Protein AF-I3T0J9-F1 (afdb_monomer_lite)

Organism: Lotus japonicus (NCBI:txid34305)

pLDDT: mean 70.4, std 13.48, range [43.72, 92.31]

Foldseek 3Di:
DDWDWDAPDPPDPVRIDTQADDPQDPPPPFGWDFDDADPVRWTWTDRFAQKIFTAHRVRHTDDMDGDDDPDDTPVPPDDDDDDPDDDDPPDPCQDPVSVVVVVVVVVVVVVVD

Secondary structure (DSSP, 8-state):
-EEEEEESSTT-GGGEEEEEEE-----TT---EEEEE-TTS-EEEE-SSSEEEEE-TTS-EEEEEE---SS--GGG-------SSPPP---S---HHHHHHHHHHHHHHHTT-

Structure (mmCIF, N/CA/C/O backbone):
data_AF-I3T0J9-F1
#
_entry.id   AF-I3T0J9-F1
#
loop_
_atom_site.group_PDB
_atom_site.id
_atom_site.type_symbol
_atom_site.label_atom_id
_atom_site.label_alt_id
_atom_site.label_comp_id
_atom_site.label_asym_id
_atom_site.label_entity_id
_atom_site.label_seq_id
_atom_site.pdbx_PDB_ins_code
_atom_site.Cartn_x
_atom_site.Cartn_y
_atom_site.Cartn_z
_atom_site.occupancy
_atom_site.B_iso_or_equiv
_atom_site.auth_seq_id
_atom_site.auth_comp_id
_atom_site.auth_asym_id
_atom_site.auth_atom_id
_atom_site.pdbx_PDB_model_num
ATOM 1 N N . MET A 1 1 ? 6.920 -11.587 2.078 1.00 63.06 1 MET A N 1
ATOM 2 C CA . MET A 1 1 ? 5.512 -11.377 1.682 1.00 63.06 1 MET A CA 1
ATOM 3 C C . MET A 1 1 ? 5.011 -10.194 2.481 1.00 63.06 1 MET A C 1
ATOM 5 O O . MET A 1 1 ? 5.309 -10.149 3.668 1.00 63.06 1 MET A O 1
ATOM 9 N N . ALA A 1 2 ? 4.348 -9.232 1.848 1.00 66.50 2 ALA A N 1
ATOM 10 C CA . ALA A 1 2 ? 3.726 -8.111 2.551 1.00 66.50 2 ALA A CA 1
ATOM 11 C C . ALA A 1 2 ? 2.212 -8.327 2.553 1.00 66.50 2 ALA A C 1
ATOM 13 O O . ALA A 1 2 ? 1.640 -8.652 1.512 1.00 66.50 2 ALA A O 1
ATOM 14 N N . GLU A 1 3 ? 1.574 -8.180 3.711 1.00 75.81 3 GLU A N 1
ATOM 15 C CA . GLU A 1 3 ? 0.125 -8.324 3.844 1.00 75.81 3 GLU A CA 1
ATOM 16 C C . GLU A 1 3 ? -0.507 -6.963 4.115 1.00 75.81 3 GLU A C 1
ATOM 18 O O . GLU A 1 3 ? -0.085 -6.243 5.020 1.00 75.81 3 GLU A O 1
ATOM 23 N N . ILE A 1 4 ? -1.531 -6.623 3.337 1.00 76.31 4 ILE A N 1
ATOM 24 C CA . ILE A 1 4 ? -2.352 -5.437 3.568 1.00 76.31 4 ILE A CA 1
ATOM 25 C C . ILE A 1 4 ? -3.641 -5.894 4.239 1.00 76.31 4 ILE A C 1
ATOM 27 O O . ILE A 1 4 ? -4.359 -6.752 3.718 1.00 76.31 4 ILE A O 1
ATOM 31 N N . TRP A 1 5 ? -3.935 -5.296 5.388 1.00 84.25 5 TRP A N 1
ATOM 32 C CA . TRP A 1 5 ? -5.118 -5.579 6.189 1.00 84.25 5 TRP A CA 1
ATOM 33 C C . TRP A 1 5 ? -6.013 -4.347 6.247 1.00 84.25 5 TRP A C 1
ATOM 35 O O . TRP A 1 5 ? -5.531 -3.227 6.412 1.00 84.25 5 TRP A O 1
ATOM 45 N N . MET A 1 6 ? -7.321 -4.559 6.123 1.00 83.19 6 MET A N 1
ATOM 46 C CA . MET A 1 6 ? -8.328 -3.508 6.212 1.00 83.19 6 MET A CA 1
ATOM 47 C C . MET A 1 6 ? -9.276 -3.805 7.368 1.00 83.19 6 MET A C 1
ATOM 49 O O . MET A 1 6 ? -9.817 -4.903 7.471 1.00 83.19 6 MET A O 1
ATOM 53 N N . MET A 1 7 ? -9.486 -2.820 8.235 1.00 89.44 7 MET A N 1
ATOM 54 C CA . MET A 1 7 ? -10.481 -2.899 9.299 1.00 89.44 7 MET A CA 1
ATOM 55 C C . MET A 1 7 ? -11.836 -2.454 8.751 1.00 89.44 7 MET A C 1
ATOM 57 O O . MET A 1 7 ? -11.942 -1.354 8.208 1.00 89.44 7 MET A O 1
ATOM 61 N N . LYS A 1 8 ? -12.863 -3.295 8.903 1.00 86.69 8 LYS A N 1
ATOM 62 C CA . LYS A 1 8 ? -14.237 -2.931 8.536 1.00 86.69 8 LYS A CA 1
ATOM 63 C C . LYS A 1 8 ? -14.909 -2.086 9.621 1.00 86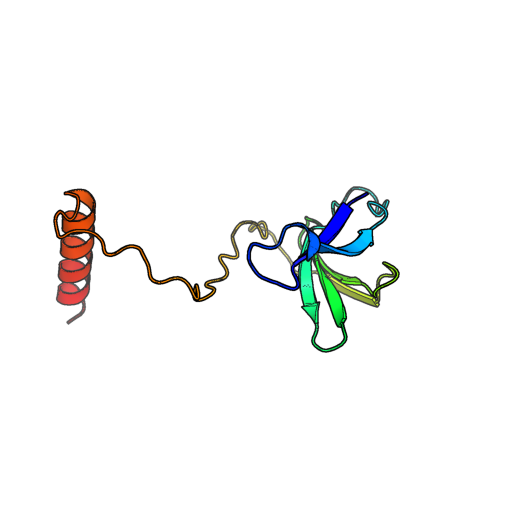.69 8 LYS A C 1
ATOM 65 O O . LYS A 1 8 ? -15.509 -1.065 9.308 1.00 86.69 8 LYS A O 1
ATOM 70 N N . ASP A 1 9 ? -14.744 -2.487 10.882 1.00 90.31 9 ASP A N 1
ATOM 71 C CA . ASP A 1 9 ? -15.378 -1.853 12.040 1.00 90.31 9 ASP A CA 1
ATOM 72 C C . ASP A 1 9 ? -14.330 -1.420 13.065 1.00 90.31 9 ASP A C 1
ATOM 74 O O . ASP A 1 9 ? -13.517 -2.231 13.525 1.00 90.31 9 ASP A O 1
ATOM 78 N N . TYR A 1 10 ? -14.368 -0.141 13.444 1.00 85.00 10 TYR A N 1
ATOM 79 C CA . TYR A 1 10 ? -13.398 0.452 14.361 1.00 85.00 10 TYR A CA 1
ATOM 80 C C . TYR A 1 10 ? -13.363 -0.275 15.714 1.00 85.00 10 TYR A C 1
ATOM 82 O O . TYR A 1 10 ? -14.402 -0.501 16.327 1.00 85.00 10 TYR A O 1
ATOM 90 N N . LYS A 1 11 ? -12.156 -0.610 16.198 1.00 87.19 11 LYS A N 1
ATOM 91 C CA . LYS A 1 11 ? -11.886 -1.305 17.480 1.00 87.19 11 LYS A CA 1
ATOM 92 C C . LYS A 1 11 ? -12.407 -2.744 17.599 1.00 87.19 11 LYS A C 1
ATOM 94 O O . LYS A 1 11 ? -12.273 -3.342 18.664 1.00 87.19 11 LYS A O 1
ATOM 99 N N . VAL A 1 12 ? -12.932 -3.336 16.531 1.00 92.31 12 VAL A N 1
ATOM 100 C CA . VAL A 1 12 ? -13.361 -4.740 16.536 1.00 92.31 12 VAL A CA 1
ATOM 101 C C . VAL A 1 12 ? -12.240 -5.603 15.957 1.00 92.31 12 VAL A C 1
ATOM 103 O O . VAL A 1 12 ? -11.974 -5.566 14.762 1.00 92.31 12 VAL A O 1
ATOM 106 N N . SER A 1 13 ? -11.558 -6.393 16.791 1.00 88.56 13 SER A N 1
ATOM 107 C CA . SER A 1 13 ? -10.420 -7.221 16.349 1.00 88.56 13 SER A CA 1
ATOM 108 C C . SER A 1 13 ? -10.804 -8.298 15.327 1.00 88.56 13 SER A C 1
ATOM 110 O O . SER A 1 13 ? -9.990 -8.675 14.491 1.00 88.56 13 SER A O 1
ATOM 112 N N . SER A 1 14 ? -12.047 -8.770 15.343 1.00 90.44 14 SER A N 1
ATOM 113 C CA . SER A 1 14 ? -12.563 -9.722 14.356 1.00 90.44 14 SER A CA 1
ATOM 114 C C . SER A 1 14 ? -12.963 -9.077 13.023 1.00 90.44 14 SER A C 1
ATOM 116 O O . SER A 1 14 ? -13.255 -9.803 12.077 1.00 90.44 14 SER A O 1
ATOM 118 N N . SER A 1 15 ? -12.977 -7.740 12.916 1.00 91.50 15 SER A N 1
ATOM 119 C CA . SER A 1 15 ? -13.376 -7.028 11.690 1.00 91.50 15 SER A CA 1
ATOM 120 C C . SER A 1 15 ? -12.222 -6.817 10.702 1.00 91.50 15 SER A C 1
ATOM 122 O O . SER A 1 15 ? -12.434 -6.337 9.583 1.00 91.50 15 SER A O 1
ATOM 124 N N . TRP A 1 16 ? -10.994 -7.162 11.100 1.00 89.69 16 TRP A N 1
ATOM 125 C CA . TRP A 1 16 ? -9.827 -7.107 10.231 1.00 89.69 16 TRP A CA 1
ATOM 126 C C . TRP A 1 16 ? -9.946 -8.147 9.123 1.00 89.69 16 TRP A C 1
ATOM 128 O O . TRP A 1 16 ? -9.925 -9.353 9.356 1.00 89.69 16 TRP A O 1
ATOM 138 N N . THR A 1 17 ? -10.033 -7.664 7.892 1.00 88.75 17 THR A N 1
ATOM 139 C CA . THR A 1 17 ? -10.071 -8.489 6.691 1.00 88.75 17 THR A CA 1
ATOM 140 C C . THR A 1 17 ? -8.731 -8.371 5.979 1.00 88.75 17 THR A C 1
ATOM 142 O O . THR A 1 17 ? -8.256 -7.266 5.699 1.00 88.75 17 THR A O 1
ATOM 145 N N . LYS A 1 18 ? -8.104 -9.513 5.686 1.00 85.00 18 LYS A N 1
ATOM 146 C CA . LYS A 1 18 ? -6.903 -9.557 4.850 1.00 85.00 18 LYS A CA 1
ATOM 147 C C . LYS A 1 18 ? -7.305 -9.191 3.426 1.00 85.00 18 LYS A C 1
ATOM 149 O O . LYS A 1 18 ? -8.112 -9.890 2.821 1.00 85.00 18 LYS A O 1
ATOM 154 N N . LEU A 1 19 ? -6.768 -8.088 2.924 1.00 77.69 19 LEU A N 1
ATOM 155 C CA . LEU A 1 19 ? -7.166 -7.533 1.639 1.00 77.69 19 LEU A CA 1
ATOM 156 C C . LEU A 1 19 ? -6.262 -8.059 0.522 1.00 77.69 19 LEU A C 1
ATOM 158 O O . LEU A 1 19 ? -6.755 -8.551 -0.485 1.00 77.69 19 LEU A O 1
ATOM 162 N N . PHE A 1 20 ? -4.943 -8.019 0.736 1.00 71.88 20 PHE A N 1
ATOM 163 C CA . PHE A 1 20 ? -3.966 -8.466 -0.254 1.00 71.88 20 PHE A CA 1
ATOM 164 C C . PHE A 1 20 ? -2.766 -9.143 0.390 1.00 71.88 20 PHE A C 1
ATOM 166 O O . PHE A 1 20 ? -2.236 -8.678 1.400 1.00 71.88 20 PHE A O 1
ATOM 173 N N . VAL A 1 21 ? -2.307 -10.219 -0.247 1.00 66.88 21 VAL A N 1
ATOM 174 C CA . VAL A 1 21 ? -1.005 -10.828 0.018 1.00 66.88 21 VAL A CA 1
ATOM 175 C C . VAL A 1 21 ? -0.132 -10.527 -1.183 1.00 66.88 21 VAL A C 1
ATOM 177 O O . VAL A 1 21 ? -0.278 -11.143 -2.236 1.00 66.88 21 VAL A O 1
ATOM 180 N N . PHE A 1 22 ? 0.778 -9.573 -1.031 1.00 65.12 22 PHE A N 1
ATOM 181 C CA . PHE A 1 22 ? 1.793 -9.348 -2.041 1.00 65.12 22 PHE A CA 1
ATOM 182 C C . PHE A 1 22 ? 2.896 -10.388 -1.865 1.00 65.12 22 PHE A C 1
ATOM 184 O O . PHE A 1 22 ? 3.545 -10.414 -0.802 1.00 65.12 22 PHE A O 1
ATOM 191 N N . PRO A 1 23 ? 3.216 -11.186 -2.904 1.00 56.69 23 PRO A N 1
ATOM 192 C CA . PRO A 1 23 ? 4.562 -11.713 -2.984 1.00 56.69 23 PRO A CA 1
ATOM 193 C C . PRO A 1 23 ? 5.453 -10.480 -2.907 1.00 56.69 23 PRO A C 1
ATOM 195 O O . PRO A 1 23 ? 5.223 -9.530 -3.650 1.00 56.69 23 PRO A O 1
ATOM 198 N N . THR A 1 24 ? 6.385 -10.435 -1.950 1.00 55.91 24 THR A N 1
ATOM 199 C CA . THR A 1 24 ? 7.427 -9.401 -1.918 1.00 55.91 24 THR A CA 1
ATOM 200 C C . THR A 1 24 ? 8.094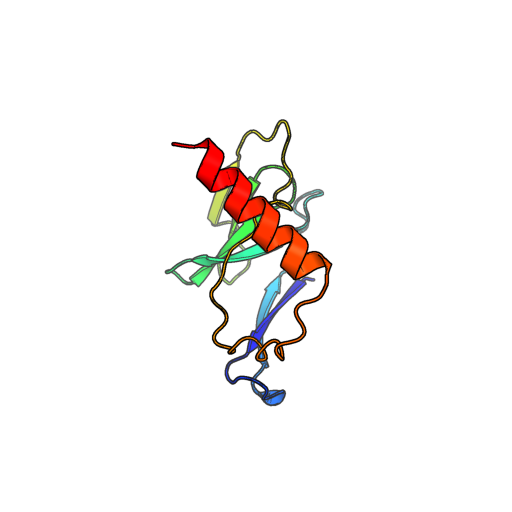 -9.500 -3.271 1.00 55.91 24 THR A C 1
ATOM 202 O O . THR A 1 24 ? 8.842 -10.442 -3.527 1.00 55.91 24 THR A O 1
ATOM 205 N N . CYS A 1 25 ? 7.636 -8.656 -4.186 1.00 48.56 25 CYS A N 1
ATOM 206 C CA . CYS A 1 25 ? 7.825 -8.870 -5.593 1.00 48.56 25 CYS A CA 1
ATOM 207 C C . CYS A 1 25 ? 9.321 -8.754 -5.795 1.00 48.56 25 CYS A C 1
ATOM 209 O O . CYS A 1 25 ? 9.938 -7.775 -5.376 1.00 48.56 25 CYS A O 1
ATOM 211 N N . ASN A 1 26 ? 9.905 -9.796 -6.379 1.00 48.34 26 ASN A N 1
ATOM 212 C CA . ASN A 1 26 ? 11.319 -9.882 -6.705 1.00 48.34 26 ASN A CA 1
ATOM 213 C C . ASN A 1 26 ? 11.626 -8.937 -7.886 1.00 48.34 26 ASN A C 1
ATOM 215 O O . ASN A 1 26 ? 12.245 -9.309 -8.880 1.00 48.34 26 ASN A O 1
ATOM 219 N N . ILE A 1 27 ? 11.121 -7.701 -7.816 1.00 53.34 27 ILE A N 1
ATOM 220 C CA . ILE A 1 27 ? 11.488 -6.592 -8.676 1.00 53.34 27 ILE A CA 1
ATOM 221 C C . ILE A 1 27 ? 12.861 -6.196 -8.170 1.00 53.34 27 ILE A C 1
ATOM 223 O O . ILE A 1 27 ? 12.966 -5.349 -7.290 1.00 53.34 27 ILE A O 1
ATOM 227 N N . ARG A 1 28 ? 13.878 -6.929 -8.644 1.00 51.22 28 ARG A N 1
ATOM 228 C CA . ARG A 1 28 ? 15.316 -6.657 -8.517 1.00 51.22 28 ARG A CA 1
ATOM 229 C C . ARG A 1 28 ? 15.593 -5.395 -7.689 1.00 51.22 28 ARG A C 1
ATOM 231 O O . ARG A 1 28 ? 15.653 -4.303 -8.244 1.00 51.22 28 ARG A O 1
ATOM 238 N N . HIS A 1 29 ? 15.736 -5.591 -6.377 1.00 50.31 29 HIS A N 1
ATOM 239 C CA . HIS A 1 29 ? 16.205 -4.609 -5.389 1.00 50.31 29 HIS A CA 1
ATOM 240 C C . HIS A 1 29 ? 15.232 -3.543 -4.856 1.00 50.31 29 HIS A C 1
ATOM 242 O O . HIS A 1 29 ? 15.650 -2.755 -4.010 1.00 50.31 29 HIS A O 1
ATOM 248 N N . ASN A 1 30 ? 13.947 -3.543 -5.221 1.00 61.84 30 ASN A N 1
ATOM 249 C CA . ASN A 1 30 ? 13.048 -2.453 -4.831 1.00 61.84 30 ASN A CA 1
ATOM 250 C C . ASN A 1 30 ? 11.870 -2.936 -3.971 1.00 61.84 30 ASN A C 1
ATOM 252 O O . ASN A 1 30 ? 10.940 -3.579 -4.458 1.00 61.84 30 ASN A O 1
ATOM 256 N N . VAL A 1 31 ? 11.909 -2.601 -2.676 1.00 70.25 31 VAL A N 1
ATOM 257 C CA . VAL A 1 31 ? 10.800 -2.820 -1.735 1.00 70.25 31 VAL A CA 1
ATOM 258 C C . VAL A 1 31 ? 9.596 -1.999 -2.197 1.00 70.25 31 VAL A C 1
ATOM 260 O O . VAL A 1 31 ? 9.717 -0.797 -2.428 1.00 70.25 31 VAL A O 1
ATOM 263 N N . PHE A 1 32 ? 8.444 -2.653 -2.352 1.00 75.62 32 PHE A N 1
ATOM 264 C CA . PHE A 1 32 ? 7.188 -1.979 -2.663 1.00 75.62 32 PHE A CA 1
ATOM 265 C C . PHE A 1 32 ? 6.524 -1.464 -1.383 1.00 75.62 32 PH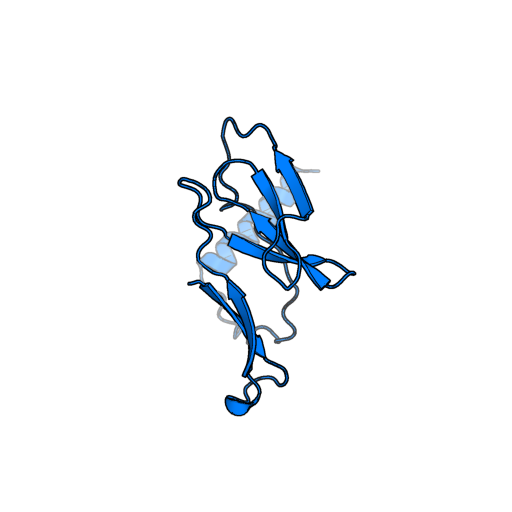E A C 1
ATOM 267 O O . PHE A 1 32 ? 6.290 -2.227 -0.445 1.00 75.62 32 PHE A O 1
ATOM 274 N N . PHE A 1 33 ? 6.190 -0.178 -1.378 1.00 77.19 33 PHE A N 1
ATOM 275 C CA . PHE A 1 33 ? 5.486 0.516 -0.312 1.00 77.19 33 PHE A CA 1
ATOM 276 C C . PHE A 1 33 ? 4.099 0.923 -0.827 1.00 77.19 33 PHE A C 1
ATOM 278 O O . PHE A 1 33 ? 4.007 1.875 -1.613 1.00 77.19 33 PHE A O 1
ATOM 285 N N . PRO A 1 34 ? 3.023 0.209 -0.447 1.00 78.62 34 PRO A N 1
ATOM 286 C CA . PRO A 1 34 ? 1.668 0.605 -0.813 1.00 78.62 34 PRO A CA 1
ATOM 287 C C . PRO A 1 34 ? 1.316 1.950 -0.162 1.00 78.62 34 PRO A C 1
ATOM 289 O O . PRO A 1 34 ? 1.633 2.176 1.005 1.00 78.62 34 PRO A O 1
ATOM 292 N N . ILE A 1 35 ? 0.661 2.834 -0.918 1.00 81.25 35 ILE A N 1
ATOM 293 C CA . ILE A 1 35 ? 0.240 4.168 -0.462 1.00 81.25 35 ILE A CA 1
ATOM 294 C C . ILE A 1 35 ? -1.283 4.213 -0.317 1.00 81.25 35 ILE A C 1
ATOM 296 O O . ILE A 1 35 ? -1.791 4.540 0.754 1.00 81.25 35 ILE A O 1
ATOM 300 N N . CYS A 1 36 ? -2.025 3.885 -1.379 1.00 81.81 36 CYS A N 1
ATOM 301 C CA . CYS A 1 36 ? -3.488 3.926 -1.372 1.00 81.81 36 CYS A CA 1
ATOM 302 C C . CYS A 1 36 ? -4.116 3.064 -2.477 1.00 81.81 36 CYS A C 1
ATOM 304 O O . CYS A 1 36 ? -3.428 2.538 -3.353 1.00 81.81 36 CYS A O 1
ATOM 306 N N . PHE A 1 37 ? -5.445 2.952 -2.430 1.00 85.06 37 PHE A N 1
ATOM 307 C CA . PHE A 1 37 ? -6.242 2.423 -3.531 1.00 85.06 37 PHE A CA 1
ATOM 308 C C . PHE A 1 37 ? -6.651 3.537 -4.490 1.00 85.06 37 PHE A C 1
ATOM 310 O O . PHE A 1 37 ? -7.022 4.632 -4.058 1.00 85.06 37 PHE A O 1
ATOM 317 N N . THR A 1 38 ? -6.632 3.251 -5.788 1.00 86.88 38 THR A N 1
ATOM 318 C CA . THR A 1 38 ? -7.271 4.108 -6.788 1.00 86.88 38 THR A CA 1
ATOM 319 C C . THR A 1 38 ? -8.791 3.953 -6.711 1.00 86.88 38 THR A C 1
ATOM 321 O O . THR A 1 38 ? -9.319 3.002 -6.131 1.00 86.88 38 THR A O 1
ATOM 324 N N . LYS A 1 39 ? -9.526 4.856 -7.371 1.00 87.94 39 LYS A N 1
ATOM 325 C CA . LYS A 1 39 ? -10.990 4.748 -7.504 1.00 87.94 39 LYS A CA 1
ATOM 326 C C . LYS A 1 39 ? -11.461 3.454 -8.189 1.00 87.94 39 LYS A C 1
ATOM 328 O O . LYS A 1 39 ? -12.630 3.111 -8.071 1.00 87.94 39 LYS A O 1
ATOM 333 N N . HIS A 1 40 ? -10.574 2.759 -8.902 1.00 88.12 40 HIS A N 1
ATOM 334 C CA . HIS A 1 40 ? -10.872 1.497 -9.582 1.00 88.12 40 HIS A CA 1
ATOM 335 C C . HIS A 1 40 ? -10.437 0.265 -8.773 1.00 88.12 40 HIS A C 1
ATOM 337 O O . HIS A 1 40 ? -10.555 -0.853 -9.263 1.00 88.12 40 HIS A O 1
ATOM 343 N N . GLY A 1 41 ? -9.938 0.451 -7.545 1.00 84.56 41 GLY A N 1
ATOM 344 C CA . GLY A 1 41 ? -9.473 -0.646 -6.692 1.00 84.56 41 GLY A CA 1
ATOM 345 C C . GLY A 1 41 ? -8.054 -1.129 -7.003 1.00 84.56 41 GLY A C 1
ATOM 346 O O . GLY A 1 41 ? -7.645 -2.174 -6.504 1.00 84.56 41 GLY A O 1
ATOM 347 N N . GLU A 1 42 ? -7.291 -0.382 -7.800 1.00 89.44 42 GLU A N 1
ATOM 348 C CA . GLU A 1 42 ? -5.882 -0.675 -8.065 1.00 89.44 42 GLU A CA 1
ATOM 349 C C . GLU A 1 42 ? -5.021 -0.178 -6.904 1.00 89.44 42 GLU A C 1
ATOM 351 O O . GLU A 1 42 ? -5.413 0.712 -6.149 1.00 89.44 42 GLU A O 1
ATOM 356 N N . ILE A 1 43 ? -3.823 -0.727 -6.770 1.00 85.62 43 ILE A N 1
ATOM 357 C CA . ILE A 1 43 ? -2.920 -0.456 -5.657 1.00 85.62 43 ILE A CA 1
ATOM 358 C C . ILE A 1 43 ? -1.849 0.502 -6.140 1.00 85.62 43 ILE A C 1
ATOM 360 O O . ILE A 1 43 ? -0.947 0.120 -6.886 1.00 85.62 43 ILE A O 1
ATOM 364 N N . PHE A 1 44 ? -1.946 1.748 -5.694 1.00 86.75 44 PHE A N 1
ATOM 365 C CA . PHE A 1 44 ? -0.941 2.765 -5.939 1.00 86.75 44 PHE A CA 1
ATOM 366 C C . PHE A 1 44 ? 0.125 2.706 -4.847 1.00 86.75 44 PHE A C 1
ATOM 368 O O . PHE A 1 44 ? -0.176 2.698 -3.649 1.00 86.75 44 PHE A O 1
ATOM 375 N N . GLY A 1 45 ? 1.390 2.686 -5.248 1.00 83.44 45 GLY A N 1
ATOM 376 C CA . GLY A 1 45 ? 2.492 2.729 -4.302 1.00 83.44 45 GLY A CA 1
ATOM 377 C C . GLY A 1 45 ? 3.816 3.106 -4.942 1.00 83.44 45 GLY A C 1
ATOM 378 O O . GLY A 1 45 ? 3.879 3.551 -6.086 1.00 83.44 45 GLY A O 1
ATOM 379 N N . SER A 1 46 ? 4.888 2.932 -4.181 1.00 80.06 46 SER A N 1
ATOM 380 C CA . SER A 1 46 ? 6.245 3.296 -4.580 1.00 80.06 46 SER A CA 1
ATOM 381 C C . SER A 1 46 ? 7.204 2.127 -4.446 1.00 80.06 46 SER A C 1
ATOM 383 O O . SER A 1 46 ? 6.992 1.247 -3.621 1.00 80.06 46 SER A O 1
ATOM 385 N N . ASN A 1 47 ? 8.282 2.127 -5.228 1.00 74.88 47 ASN A N 1
ATOM 386 C CA . ASN A 1 47 ? 9.335 1.119 -5.131 1.00 74.88 47 ASN A CA 1
ATOM 387 C C . ASN A 1 47 ? 10.667 1.657 -4.552 1.00 74.88 47 ASN A C 1
ATOM 389 O O . ASN A 1 47 ? 11.743 1.153 -4.864 1.00 74.88 47 ASN A O 1
ATOM 393 N N . GLY A 1 48 ? 10.607 2.698 -3.714 1.00 66.44 48 GLY A N 1
ATOM 394 C CA . GLY A 1 48 ? 11.748 3.194 -2.928 1.00 66.44 48 GLY A CA 1
ATOM 395 C C . GLY A 1 48 ? 12.731 4.102 -3.678 1.00 66.44 48 GLY A C 1
ATOM 396 O O . GLY A 1 48 ? 13.441 4.867 -3.033 1.00 66.44 48 GLY A O 1
ATOM 397 N N . PHE A 1 49 ? 12.729 4.100 -5.015 1.00 66.25 49 PHE A N 1
ATOM 398 C CA . PHE A 1 49 ? 13.689 4.861 -5.822 1.00 66.25 49 PHE A CA 1
ATOM 399 C C . PHE A 1 49 ? 12.999 5.622 -6.954 1.00 66.25 49 PHE A C 1
ATOM 401 O O . PHE A 1 49 ? 13.068 5.232 -8.118 1.00 66.25 49 PHE A O 1
ATOM 408 N N . ALA A 1 50 ? 12.351 6.734 -6.602 1.00 69.69 50 ALA A N 1
ATOM 409 C CA . ALA A 1 50 ? 11.893 7.726 -7.581 1.00 69.69 50 ALA A CA 1
ATOM 410 C C . ALA A 1 50 ? 10.782 7.256 -8.531 1.00 69.69 50 ALA A C 1
ATOM 412 O O . ALA A 1 50 ? 10.652 7.733 -9.661 1.00 69.69 50 ALA A O 1
ATOM 413 N N . ARG A 1 51 ? 9.992 6.267 -8.118 1.00 78.38 51 ARG A N 1
ATOM 414 C CA . ARG A 1 51 ? 9.024 5.659 -9.018 1.00 78.38 51 ARG A CA 1
ATOM 415 C C . ARG A 1 51 ? 7.758 5.251 -8.300 1.00 78.38 51 ARG A C 1
ATOM 417 O O . ARG A 1 51 ? 7.787 4.509 -7.317 1.00 78.38 51 ARG A O 1
ATOM 424 N N . PHE A 1 52 ? 6.657 5.711 -8.873 1.00 85.12 52 PHE A N 1
ATOM 425 C CA . PHE A 1 52 ? 5.324 5.253 -8.555 1.00 85.12 52 PHE A CA 1
ATOM 426 C C . PHE A 1 52 ? 4.933 4.108 -9.473 1.00 85.12 52 PHE A C 1
ATOM 428 O O . PHE A 1 52 ? 5.313 4.057 -10.645 1.00 85.12 52 PHE A O 1
ATOM 435 N N . VAL A 1 53 ? 4.183 3.174 -8.917 1.00 84.81 53 VAL A N 1
ATOM 436 C CA . VAL A 1 53 ? 3.700 1.984 -9.603 1.00 84.81 53 VAL A CA 1
ATOM 437 C C . VAL A 1 53 ? 2.245 1.749 -9.228 1.00 84.81 53 VAL A C 1
ATOM 439 O O . VAL A 1 53 ? 1.841 1.991 -8.088 1.00 84.81 53 VAL A O 1
ATOM 442 N N . ILE A 1 54 ? 1.474 1.276 -10.199 1.00 88.06 54 ILE A N 1
ATOM 443 C CA . ILE A 1 54 ? 0.096 0.834 -10.026 1.00 88.06 54 ILE A CA 1
ATOM 444 C C . ILE A 1 54 ? 0.072 -0.670 -10.259 1.00 88.06 54 ILE A C 1
ATOM 446 O O . ILE A 1 54 ? 0.499 -1.143 -11.311 1.00 88.06 54 ILE A O 1
ATOM 450 N N . PHE A 1 55 ? -0.438 -1.416 -9.287 1.00 84.25 55 PHE A N 1
ATOM 451 C CA . PHE A 1 55 ? -0.687 -2.848 -9.406 1.00 84.25 55 PHE A CA 1
ATOM 452 C C . PHE A 1 55 ? -2.183 -3.135 -9.425 1.00 84.25 55 PHE A C 1
ATOM 454 O O . PHE A 1 55 ? -2.962 -2.423 -8.796 1.00 84.25 55 PHE A O 1
ATOM 461 N N . ASN A 1 56 ? -2.590 -4.214 -10.086 1.00 84.75 56 ASN A N 1
ATOM 462 C CA . ASN A 1 56 ? -3.921 -4.765 -9.861 1.00 84.75 56 ASN A CA 1
ATOM 463 C C . ASN A 1 56 ? -3.986 -5.580 -8.557 1.00 84.75 56 ASN A C 1
ATOM 465 O O . ASN A 1 56 ? -2.987 -5.812 -7.874 1.00 84.75 56 ASN A O 1
ATOM 469 N N . ASP A 1 57 ? -5.189 -6.051 -8.254 1.00 77.94 57 ASP A N 1
ATOM 470 C CA . ASP A 1 57 ? -5.545 -6.922 -7.132 1.00 77.94 57 ASP A CA 1
ATOM 471 C C . ASP A 1 57 ? -4.767 -8.257 -7.097 1.00 77.94 57 ASP A C 1
ATOM 473 O O . ASP A 1 57 ? -4.600 -8.869 -6.043 1.00 77.94 57 ASP A O 1
ATOM 477 N N . LYS A 1 58 ? -4.236 -8.693 -8.242 1.00 79.81 58 LYS A N 1
ATOM 478 C CA . LYS A 1 58 ? -3.394 -9.892 -8.388 1.00 79.81 58 LYS A CA 1
ATOM 479 C C . LYS A 1 58 ? -1.897 -9.603 -8.252 1.00 79.81 58 LYS A C 1
ATOM 481 O O . LYS A 1 58 ? -1.087 -10.516 -8.403 1.00 79.81 58 LYS A O 1
ATOM 486 N N . GLY A 1 59 ? -1.512 -8.351 -7.997 1.00 75.31 59 GLY A N 1
ATOM 487 C CA . GLY A 1 59 ? -0.114 -7.932 -7.890 1.00 75.31 59 GLY A CA 1
ATOM 488 C C . GLY A 1 59 ? 0.620 -7.826 -9.232 1.00 75.31 59 GLY A C 1
ATOM 489 O O . GLY A 1 59 ? 1.850 -7.845 -9.255 1.00 75.31 59 GLY A O 1
ATOM 490 N N . LEU A 1 60 ? -0.100 -7.713 -10.354 1.00 82.25 60 LEU A N 1
ATOM 491 C CA . LEU A 1 60 ? 0.480 -7.455 -11.676 1.00 82.25 60 LEU A CA 1
ATOM 492 C C . LEU A 1 60 ? 0.626 -5.952 -11.906 1.00 82.25 60 LEU A C 1
ATOM 494 O O . LEU A 1 60 ? -0.300 -5.190 -11.631 1.00 82.25 60 LEU A O 1
ATOM 498 N N . LEU A 1 61 ? 1.793 -5.533 -12.401 1.00 84.75 61 LEU A N 1
ATOM 499 C CA . LEU A 1 61 ? 2.085 -4.132 -12.700 1.00 84.75 61 LEU A CA 1
ATOM 500 C C . LEU A 1 61 ? 1.220 -3.673 -13.879 1.00 84.75 61 LEU A C 1
ATOM 502 O O . LEU A 1 61 ? 1.332 -4.229 -14.970 1.00 84.75 61 LEU A O 1
ATOM 506 N N . LEU A 1 62 ? 0.379 -2.670 -13.647 1.00 87.56 62 LEU A N 1
ATOM 507 C CA . LEU A 1 62 ? -0.462 -2.043 -14.664 1.00 87.56 62 LEU A CA 1
ATOM 508 C C . LEU A 1 62 ? 0.213 -0.815 -15.267 1.00 87.56 62 LEU A C 1
ATOM 510 O O . LEU A 1 62 ? 0.206 -0.648 -16.482 1.00 87.56 62 LEU A O 1
ATOM 514 N N . ASP A 1 63 ? 0.799 0.028 -14.415 1.00 87.00 63 ASP A N 1
ATOM 515 C CA . ASP A 1 63 ? 1.421 1.279 -14.838 1.00 87.00 63 ASP A CA 1
ATOM 516 C C . ASP A 1 63 ? 2.593 1.662 -13.927 1.00 87.00 63 ASP A C 1
ATOM 518 O O . ASP A 1 63 ? 2.704 1.217 -12.778 1.00 87.00 63 ASP A O 1
ATOM 522 N N . GLN A 1 64 ? 3.495 2.479 -14.455 1.00 85.50 64 GLN A N 1
ATOM 523 C CA . GLN A 1 64 ? 4.697 2.927 -13.782 1.00 85.50 64 GLN A CA 1
ATOM 524 C C . GLN A 1 64 ? 5.082 4.332 -14.237 1.00 85.50 64 GLN A C 1
ATOM 526 O O . GLN A 1 64 ? 5.354 4.572 -15.409 1.00 85.50 64 GLN A O 1
ATOM 531 N N . CYS A 1 65 ? 5.223 5.236 -13.271 1.00 81.69 65 CYS A N 1
ATOM 532 C CA . CYS A 1 65 ? 5.694 6.593 -13.499 1.00 81.69 65 CYS A CA 1
ATOM 533 C C . CYS A 1 65 ? 7.013 6.816 -12.755 1.00 81.69 65 CYS A C 1
ATOM 535 O O . CYS A 1 65 ? 7.091 6.672 -11.532 1.00 81.69 65 CYS A O 1
ATOM 537 N N . THR A 1 66 ? 8.066 7.152 -13.496 1.00 78.56 66 THR A N 1
ATOM 538 C CA . THR A 1 66 ? 9.362 7.557 -12.940 1.00 78.56 66 THR A CA 1
ATOM 539 C C . THR A 1 66 ? 9.432 9.071 -12.848 1.00 78.56 66 THR A C 1
ATOM 541 O O . THR A 1 66 ? 9.191 9.754 -13.840 1.00 78.56 66 THR A O 1
ATOM 544 N N . PHE A 1 67 ? 9.828 9.594 -11.695 1.00 70.19 67 PHE A N 1
ATOM 545 C CA . PHE A 1 67 ? 10.128 11.009 -11.514 1.00 70.19 67 PHE A CA 1
ATOM 546 C C . PHE A 1 67 ? 11.613 11.172 -11.185 1.00 70.19 67 PHE A C 1
ATOM 548 O O . PHE A 1 67 ? 12.240 10.288 -10.611 1.00 70.19 67 PHE A O 1
ATOM 555 N N . ASN A 1 68 ? 12.216 12.280 -11.608 1.00 59.31 68 ASN A N 1
ATOM 556 C CA . ASN A 1 68 ? 13.649 12.490 -11.444 1.00 59.31 68 ASN A CA 1
ATOM 557 C C . ASN A 1 68 ? 13.942 12.972 -10.013 1.00 59.31 68 ASN A C 1
ATOM 559 O O . ASN A 1 68 ? 13.892 14.170 -9.742 1.00 59.31 68 ASN A O 1
ATOM 563 N N . THR A 1 69 ? 14.211 12.061 -9.073 1.00 54.81 69 THR A N 1
ATOM 564 C CA . THR A 1 69 ? 14.662 12.461 -7.731 1.00 54.81 69 THR A CA 1
ATOM 565 C C . THR A 1 69 ? 16.172 12.559 -7.702 1.00 54.81 69 THR A C 1
ATOM 567 O O . THR A 1 69 ? 16.860 11.591 -7.384 1.00 54.81 69 THR A O 1
ATOM 570 N N . TYR A 1 70 ? 16.701 13.752 -7.947 1.00 51.09 70 TYR A N 1
ATOM 571 C CA . TYR A 1 70 ? 18.060 14.022 -7.496 1.00 51.09 70 TYR A CA 1
ATOM 572 C C . TYR A 1 70 ? 18.152 14.201 -5.975 1.00 51.09 70 TYR A C 1
ATOM 574 O O . TYR A 1 70 ? 19.272 14.149 -5.477 1.00 51.09 70 TYR A O 1
ATOM 582 N N . ARG A 1 71 ? 17.051 14.383 -5.212 1.00 48.56 71 ARG A N 1
ATOM 583 C CA . ARG A 1 71 ? 17.185 14.691 -3.772 1.00 48.56 71 ARG A CA 1
ATOM 584 C C . ARG A 1 71 ? 16.127 14.286 -2.751 1.00 48.56 71 ARG A C 1
ATOM 586 O O . ARG A 1 71 ? 16.446 14.441 -1.581 1.00 48.56 71 ARG A O 1
ATOM 593 N N . GLU A 1 72 ? 14.943 13.775 -3.072 1.00 49.62 72 GLU A N 1
ATOM 594 C CA . GLU A 1 72 ? 13.934 13.617 -2.007 1.00 49.62 72 GLU A CA 1
ATOM 595 C C . GLU A 1 72 ? 13.273 12.244 -2.030 1.00 49.62 72 GLU A C 1
ATOM 597 O O . GLU A 1 72 ? 12.527 11.871 -2.935 1.00 49.62 72 GLU A O 1
ATOM 602 N N . SER A 1 73 ? 13.623 11.466 -1.007 1.00 53.84 73 SER A N 1
ATOM 603 C CA . SER A 1 73 ? 12.937 10.250 -0.624 1.00 53.84 73 SER A CA 1
ATOM 604 C C . SER A 1 73 ? 11.471 10.576 -0.334 1.00 53.84 73 SER A C 1
ATOM 606 O O . SER A 1 73 ? 11.136 11.553 0.33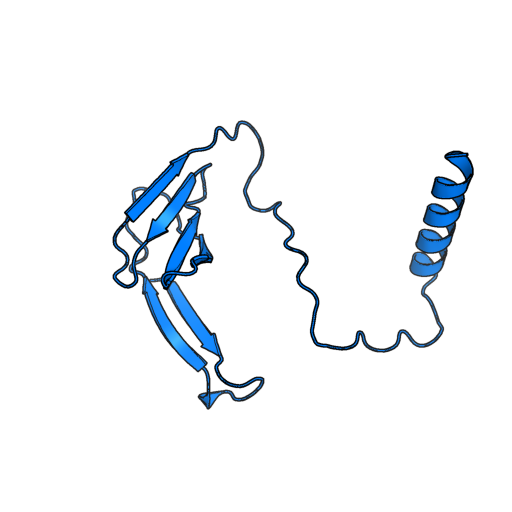1 1.00 53.84 73 SER A O 1
ATOM 608 N N . LEU A 1 74 ? 10.571 9.702 -0.778 1.00 51.22 74 LEU A N 1
ATOM 609 C CA . LEU A 1 74 ? 9.126 9.783 -0.512 1.00 51.22 74 LEU A CA 1
ATOM 610 C C . LEU A 1 74 ? 8.756 9.755 0.983 1.00 51.22 74 LEU A C 1
ATOM 612 O O . LEU A 1 74 ? 7.587 9.891 1.332 1.00 51.22 74 LEU A O 1
ATOM 616 N N . LEU A 1 75 ? 9.750 9.612 1.861 1.00 51.81 75 LEU A N 1
ATOM 617 C CA . LEU A 1 75 ? 9.637 9.724 3.311 1.00 51.81 75 LEU A CA 1
ATOM 618 C C . LEU A 1 75 ? 9.174 11.118 3.773 1.00 51.81 75 LEU A C 1
ATOM 620 O O . LEU A 1 75 ? 8.848 11.274 4.945 1.00 51.81 75 LEU A O 1
ATOM 624 N N . GLN A 1 76 ? 9.120 12.113 2.879 1.00 50.66 76 GLN A N 1
ATOM 625 C CA . GLN A 1 76 ? 8.743 13.490 3.209 1.00 50.66 76 GLN A CA 1
ATOM 626 C C . GLN A 1 76 ? 7.349 13.911 2.712 1.00 50.66 76 GLN A C 1
ATOM 628 O O . GLN A 1 76 ? 7.008 15.091 2.754 1.00 50.66 76 GLN A O 1
ATOM 633 N N . CYS A 1 77 ? 6.505 12.972 2.269 1.00 48.22 77 CYS A N 1
ATOM 634 C CA . CYS A 1 77 ? 5.105 13.285 1.983 1.00 48.22 77 CYS A CA 1
ATOM 635 C C . CYS A 1 77 ? 4.261 13.125 3.259 1.00 48.22 77 CYS A C 1
ATOM 637 O O . CYS A 1 77 ? 3.744 12.050 3.562 1.00 48.22 77 CYS A O 1
ATOM 639 N N . GLY A 1 78 ? 4.151 14.200 4.041 1.00 57.56 78 GLY A N 1
ATOM 640 C CA . GLY A 1 78 ? 3.201 14.279 5.147 1.00 57.56 78 GLY A CA 1
ATOM 641 C C . GLY A 1 78 ? 1.788 14.471 4.604 1.00 57.56 78 GLY A C 1
ATOM 642 O O . GLY A 1 78 ? 1.418 15.576 4.219 1.00 57.56 78 GLY A O 1
ATOM 643 N N . MET A 1 79 ? 0.988 13.407 4.563 1.00 53.94 79 MET A N 1
ATOM 644 C CA . MET A 1 79 ? -0.429 13.525 4.219 1.00 53.94 79 MET A CA 1
ATOM 645 C C . MET A 1 79 ? -1.202 13.990 5.454 1.00 53.94 79 MET A C 1
ATOM 647 O O . MET A 1 79 ? -1.378 13.227 6.405 1.00 53.94 79 MET A O 1
ATOM 651 N N . TYR A 1 80 ? -1.671 15.239 5.450 1.00 58.78 80 TYR A N 1
ATOM 652 C CA . TYR A 1 80 ? -2.643 15.696 6.439 1.00 58.78 80 TYR A CA 1
ATOM 653 C C . TYR A 1 80 ? -3.974 14.997 6.168 1.00 58.78 80 TYR A C 1
ATOM 655 O O . TYR A 1 80 ? -4.603 15.204 5.130 1.00 58.78 80 TYR A O 1
ATOM 663 N N . ARG A 1 81 ? -4.391 14.146 7.101 1.00 59.12 81 ARG A N 1
ATOM 664 C CA . ARG A 1 81 ? -5.734 13.580 7.124 1.00 59.12 81 ARG A CA 1
ATOM 665 C C . ARG A 1 81 ? -6.406 14.057 8.396 1.00 59.12 81 ARG A C 1
ATOM 667 O O . ARG A 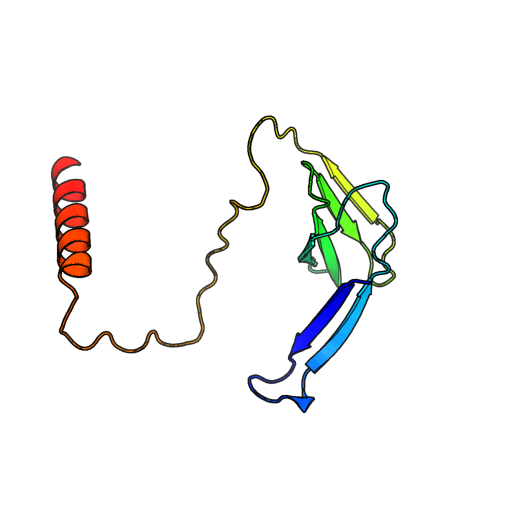1 81 ? -5.885 13.820 9.485 1.00 59.12 81 ARG A O 1
ATOM 674 N N . GLU A 1 82 ? -7.554 14.709 8.250 1.00 60.75 82 GLU A N 1
ATOM 675 C CA . GLU A 1 82 ? -8.388 15.063 9.392 1.00 60.75 82 GLU A CA 1
ATOM 676 C C . GLU A 1 82 ? -8.723 13.792 10.180 1.00 60.75 82 GLU A C 1
ATOM 678 O O . GLU A 1 82 ? -9.208 12.794 9.636 1.00 60.75 82 GLU A O 1
ATOM 683 N N . SER A 1 83 ? -8.386 13.807 11.467 1.00 67.44 83 SER A N 1
ATOM 684 C CA . SER A 1 83 ? -8.767 12.749 12.390 1.00 67.44 83 SER A CA 1
ATOM 685 C C . SER A 1 83 ? -10.232 12.945 12.764 1.00 67.44 83 SER A C 1
ATOM 687 O O . SER A 1 83 ? -10.630 14.039 13.150 1.00 67.44 83 SER A O 1
ATOM 689 N N . LEU A 1 84 ? -11.028 11.875 12.716 1.00 74.25 84 LEU A N 1
ATOM 690 C CA . LEU A 1 84 ? -12.398 11.871 13.254 1.00 74.25 84 LEU A CA 1
ATOM 691 C C . LEU A 1 84 ? -12.428 11.852 14.792 1.00 74.25 84 LEU A C 1
ATOM 693 O O . LEU A 1 84 ? -13.496 11.800 15.396 1.00 74.25 84 LEU A O 1
ATOM 697 N N . LEU A 1 85 ? -11.259 11.826 15.433 1.00 68.06 85 LEU A N 1
ATOM 698 C CA . LEU A 1 85 ? -11.133 11.893 16.877 1.00 68.06 85 LEU A CA 1
ATOM 699 C C . LEU A 1 85 ? -10.961 13.351 17.281 1.00 68.06 85 LEU A C 1
ATOM 701 O O . LEU A 1 85 ? -10.028 14.015 16.828 1.00 68.06 85 LEU A O 1
ATOM 705 N N . SER A 1 86 ? -11.824 13.815 18.181 1.00 64.81 86 SER A N 1
ATOM 706 C CA . SER A 1 86 ? -11.577 15.043 18.923 1.00 64.81 86 SER A CA 1
ATOM 707 C C . SER A 1 86 ? -10.208 14.929 19.583 1.00 64.81 86 SER A C 1
ATOM 709 O O . SER A 1 86 ? -9.933 13.943 20.276 1.00 64.81 86 SER A O 1
ATOM 711 N N . LEU A 1 87 ? -9.344 15.918 19.356 1.00 66.19 87 LEU A N 1
ATOM 712 C CA . LEU A 1 87 ? -8.117 16.028 20.132 1.00 66.19 87 LEU A CA 1
ATOM 713 C C . LEU A 1 87 ? -8.522 16.063 21.612 1.00 66.19 87 LEU A C 1
ATOM 715 O O . LEU A 1 87 ? -9.488 16.763 21.940 1.00 66.19 87 LEU A O 1
ATOM 719 N N . PRO A 1 88 ? -7.864 15.287 22.493 1.00 65.50 88 PRO A N 1
ATOM 720 C CA . PRO A 1 88 ? -8.123 15.401 23.918 1.00 65.50 88 PRO A CA 1
ATOM 721 C C . PRO A 1 88 ? -7.965 16.876 24.268 1.00 65.50 88 PRO A C 1
ATOM 723 O O . PRO A 1 88 ? -6.950 17.472 23.902 1.00 65.50 88 PRO A O 1
ATOM 726 N N . ASN A 1 89 ? -9.008 17.472 24.861 1.00 55.22 89 ASN A N 1
ATOM 727 C CA . ASN A 1 89 ? -8.981 18.862 25.299 1.00 55.22 89 ASN A CA 1
ATOM 728 C C . ASN A 1 89 ? -7.665 19.041 26.049 1.00 55.22 89 ASN A C 1
ATOM 730 O O . ASN A 1 89 ? -7.478 18.416 27.093 1.00 55.22 89 ASN A O 1
ATOM 734 N N . ALA A 1 90 ? -6.745 19.821 25.479 1.00 56.19 90 ALA A N 1
ATOM 735 C CA . ALA A 1 90 ? -5.590 20.277 26.217 1.00 56.19 90 ALA A CA 1
ATOM 736 C C . ALA A 1 90 ? -6.190 21.046 27.391 1.00 56.19 90 ALA A C 1
ATOM 738 O O . ALA A 1 90 ? -6.745 22.130 27.208 1.00 56.19 90 ALA A O 1
ATOM 739 N N . SER A 1 91 ? -6.205 20.417 28.567 1.00 58.34 91 SER A N 1
ATOM 740 C CA . SER A 1 91 ? -6.464 21.110 29.818 1.00 58.34 91 SER A CA 1
ATOM 741 C C . SER A 1 91 ? -5.604 22.368 29.812 1.00 58.34 91 SER A C 1
ATOM 743 O O . SER A 1 91 ? -4.469 22.315 29.342 1.00 58.34 91 SER A O 1
ATOM 745 N N . GLU A 1 92 ? -6.168 23.479 30.281 1.00 56.50 92 GLU A N 1
ATOM 746 C CA . GLU A 1 92 ? -5.689 24.866 30.148 1.00 56.50 92 GLU A CA 1
ATOM 747 C C . GLU A 1 92 ? -4.279 25.164 30.700 1.00 56.50 92 GLU A C 1
ATOM 749 O O . GLU A 1 92 ? -3.874 26.319 30.783 1.00 56.50 92 GLU A O 1
ATOM 754 N N . GLU A 1 93 ? -3.481 24.151 31.005 1.00 58.91 93 GLU A N 1
ATOM 755 C CA . GLU A 1 93 ? -2.053 24.271 31.253 1.00 58.91 93 GLU A CA 1
ATOM 756 C C . GLU A 1 93 ? -1.297 23.994 29.952 1.00 58.91 93 GLU A C 1
ATOM 758 O O . GLU A 1 93 ? -0.687 22.946 29.744 1.00 58.91 93 GLU A O 1
ATOM 763 N N . ALA A 1 94 ? -1.385 24.960 29.031 1.00 56.62 94 ALA A N 1
ATOM 764 C CA . ALA A 1 94 ? -0.502 25.015 27.875 1.00 56.62 94 ALA A CA 1
ATOM 765 C C . ALA A 1 94 ? 0.949 24.976 28.372 1.00 56.62 94 ALA A C 1
ATOM 767 O O . ALA A 1 94 ? 1.355 25.853 29.146 1.00 56.62 94 ALA A O 1
ATOM 768 N N . SER A 1 95 ? 1.713 23.979 27.916 1.00 65.94 95 SER A N 1
ATOM 769 C CA . SER A 1 95 ? 3.137 23.878 28.225 1.00 65.94 95 SER A CA 1
ATOM 770 C C . SER A 1 95 ? 3.851 25.172 27.818 1.00 65.94 95 SER A C 1
ATOM 772 O O . SER A 1 95 ? 3.403 25.902 26.924 1.00 65.94 95 SER A O 1
ATOM 774 N N . GLU A 1 96 ? 4.964 25.491 28.478 1.00 62.38 96 GLU A N 1
ATOM 775 C CA . GLU A 1 96 ? 5.748 26.692 28.159 1.00 62.38 96 GLU A CA 1
ATOM 776 C C . GLU A 1 96 ? 6.133 26.741 26.667 1.00 62.38 96 GLU A C 1
ATOM 778 O O . GLU A 1 96 ? 6.124 27.815 26.058 1.00 62.38 96 GLU A O 1
ATOM 783 N N . ASP A 1 97 ? 6.331 25.572 26.051 1.00 65.94 97 ASP A N 1
ATOM 784 C CA . ASP A 1 97 ? 6.596 25.404 24.621 1.00 65.94 97 ASP A CA 1
ATOM 785 C C . ASP A 1 97 ? 5.386 25.767 23.743 1.00 65.94 97 ASP A C 1
ATOM 787 O O . ASP A 1 97 ? 5.538 26.456 22.729 1.00 65.94 97 ASP A O 1
ATOM 791 N N . ASP A 1 98 ? 4.166 25.399 24.144 1.00 66.88 98 ASP A N 1
ATOM 792 C CA . ASP A 1 98 ? 2.939 25.788 23.436 1.00 66.88 98 ASP A CA 1
ATOM 793 C C . ASP A 1 98 ? 2.702 27.302 23.512 1.00 66.88 98 ASP A C 1
ATOM 795 O O . ASP A 1 98 ? 2.249 27.932 22.545 1.00 66.88 98 ASP A O 1
ATOM 799 N N . GLN A 1 99 ? 3.039 27.924 24.646 1.00 67.31 99 GLN A N 1
ATOM 800 C CA . GLN A 1 99 ? 2.995 29.379 24.787 1.00 67.31 99 GLN A CA 1
ATOM 801 C C . GLN A 1 99 ? 4.065 30.063 23.929 1.00 67.31 99 GLN A C 1
ATOM 803 O O . GLN A 1 99 ? 3.781 31.094 23.305 1.00 67.31 99 GLN A O 1
ATOM 808 N N . LEU A 1 100 ? 5.269 29.487 23.851 1.00 71.62 100 LEU A N 1
ATOM 809 C CA . LEU A 1 100 ? 6.358 29.973 23.008 1.00 71.62 100 LEU A CA 1
ATOM 810 C C . LEU A 1 100 ? 5.972 29.912 21.524 1.00 71.62 100 LEU A C 1
ATOM 812 O O . LEU A 1 100 ? 6.105 30.912 20.817 1.00 71.62 100 LEU A O 1
ATOM 816 N N . MET A 1 101 ? 5.398 28.797 21.064 1.00 69.81 101 MET A N 1
ATOM 817 C CA . MET A 1 101 ? 4.963 28.632 19.672 1.00 69.81 101 MET A CA 1
ATOM 818 C C . MET A 1 101 ? 3.838 29.604 19.301 1.00 69.81 101 MET A C 1
ATOM 820 O O . MET A 1 101 ? 3.871 30.230 18.237 1.00 69.81 101 MET A O 1
ATOM 824 N N . ARG A 1 102 ? 2.877 29.828 20.206 1.00 70.56 102 ARG A N 1
ATOM 825 C CA . ARG A 1 102 ? 1.816 30.832 20.008 1.00 70.56 102 ARG A CA 1
ATOM 826 C C . ARG A 1 102 ? 2.360 32.263 19.988 1.00 70.56 102 ARG A C 1
ATOM 828 O O . ARG A 1 102 ? 1.861 33.079 19.211 1.00 70.56 102 ARG A O 1
ATOM 835 N N . LYS A 1 103 ? 3.369 32.586 20.807 1.00 65.69 103 LYS A N 1
ATOM 836 C CA . LYS A 1 103 ? 4.044 33.897 20.780 1.00 65.69 103 LYS A CA 1
ATOM 837 C C . LYS A 1 103 ? 4.803 34.108 19.467 1.00 65.69 103 LYS A C 1
ATOM 839 O O . LYS A 1 103 ? 4.643 35.162 18.856 1.00 65.69 103 LYS A O 1
ATOM 844 N N . GLN A 1 104 ? 5.538 33.106 18.984 1.00 64.12 104 GLN A N 1
ATOM 845 C CA . GLN A 1 104 ? 6.296 33.206 17.730 1.00 64.12 104 GLN A CA 1
ATOM 846 C C . GLN A 1 104 ? 5.393 33.360 16.499 1.00 64.12 104 GLN A C 1
ATOM 848 O O . GLN A 1 104 ? 5.678 34.175 15.620 1.00 64.12 104 GLN A O 1
ATOM 853 N N . LEU A 1 105 ? 4.255 32.658 16.454 1.00 64.06 105 LEU A N 1
ATOM 854 C CA . LEU A 1 105 ? 3.264 32.814 15.381 1.00 64.06 105 LEU A CA 1
ATOM 855 C C . LEU A 1 105 ? 2.655 34.224 15.348 1.00 64.06 105 LEU A C 1
ATOM 857 O O . LEU A 1 105 ? 2.480 34.796 14.272 1.00 64.06 105 LEU A O 1
ATOM 861 N N . LYS A 1 106 ? 2.376 34.818 16.516 1.00 65.19 106 LYS A N 1
ATOM 862 C CA . LYS A 1 106 ? 1.866 36.197 16.612 1.00 65.19 106 LYS A CA 1
ATOM 863 C C . LYS A 1 106 ? 2.899 37.229 16.154 1.00 65.19 106 LYS A C 1
ATOM 865 O O . LYS A 1 106 ? 2.551 38.125 15.392 1.00 65.19 106 LYS A O 1
ATOM 870 N N . ILE A 1 107 ? 4.161 37.075 16.559 1.00 63.66 107 ILE A N 1
ATOM 871 C CA . ILE A 1 107 ? 5.262 37.966 16.151 1.00 63.66 107 ILE A CA 1
ATOM 872 C C . ILE A 1 107 ? 5.492 37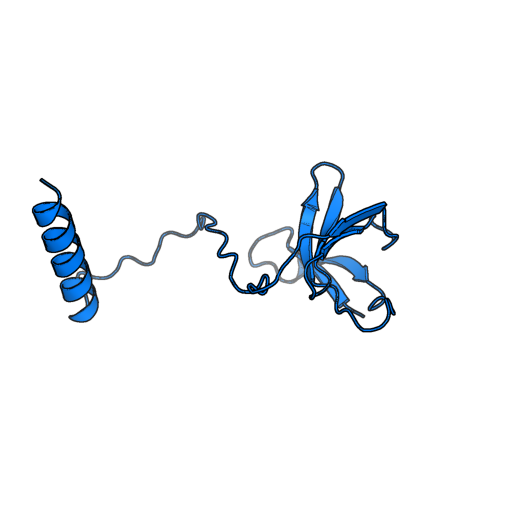.882 14.635 1.00 63.66 107 ILE A C 1
ATOM 874 O O . ILE A 1 107 ? 5.610 38.901 13.959 1.00 63.66 107 ILE A O 1
ATOM 878 N N . THR A 1 108 ? 5.479 36.670 14.079 1.00 52.06 108 THR A N 1
ATOM 879 C CA . THR A 1 108 ? 5.718 36.439 12.646 1.00 52.06 108 THR A CA 1
ATOM 880 C C . THR A 1 108 ? 4.606 37.022 11.768 1.00 52.06 108 THR A C 1
ATOM 882 O O . THR A 1 108 ? 4.880 37.510 10.673 1.00 52.06 108 THR A O 1
ATOM 885 N N . ASN A 1 109 ? 3.360 37.023 12.248 1.00 55.59 109 ASN A N 1
ATOM 886 C CA . ASN A 1 109 ? 2.233 37.629 11.537 1.00 55.59 109 ASN A CA 1
ATOM 887 C C . ASN A 1 109 ? 2.187 39.159 11.676 1.00 55.59 109 ASN A C 1
ATOM 889 O O . ASN A 1 109 ? 1.700 39.821 10.766 1.00 55.59 109 ASN A O 1
ATOM 893 N N . SER A 1 110 ? 2.733 39.727 12.757 1.00 57.81 110 SER A N 1
ATOM 894 C CA . SER A 1 110 ? 2.820 41.184 12.940 1.00 57.81 110 SER A CA 1
ATOM 895 C C . SER A 1 110 ? 3.901 41.841 12.075 1.00 57.81 110 SER A C 1
ATOM 897 O O . SER A 1 110 ? 3.776 43.013 11.755 1.00 57.81 110 SER A O 1
ATOM 899 N N . ASN A 1 111 ? 4.940 41.100 11.679 1.00 54.66 111 ASN A N 1
ATOM 900 C CA . ASN A 1 111 ? 6.033 41.601 10.832 1.00 54.66 111 ASN A CA 1
ATOM 901 C C . ASN A 1 111 ? 5.749 41.468 9.322 1.00 54.66 111 ASN A C 1
ATOM 903 O O . ASN A 1 111 ? 6.632 41.707 8.501 1.00 54.66 111 ASN A O 1
ATOM 907 N N . ARG A 1 112 ? 4.544 41.014 8.952 1.00 53.56 112 ARG A N 1
ATOM 908 C CA . ARG A 1 112 ? 4.084 40.859 7.561 1.00 53.56 112 ARG A CA 1
ATOM 909 C C . ARG A 1 112 ? 3.074 41.935 7.132 1.00 53.56 112 ARG A C 1
ATOM 911 O O . ARG A 1 112 ? 2.493 41.794 6.057 1.00 53.56 112 ARG A O 1
ATOM 918 N N . GLN A 1 113 ? 2.871 42.976 7.943 1.00 43.72 113 GLN A N 1
ATOM 919 C CA . GLN A 1 113 ? 2.132 44.194 7.588 1.00 43.72 113 GLN A CA 1
ATOM 920 C C . GLN A 1 113 ? 3.073 45.389 7.497 1.00 43.72 113 GLN A C 1
ATOM 922 O O . GLN A 1 113 ? 3.995 45.466 8.338 1.00 43.72 113 GLN A O 1
#

Sequence (113 aa):
MAEIWMMKDYKVSSSWTKLFVFPTCNIRHNVFFPICFTKHGEIFGSNGFARFVIFNDKGLLLDQCTFNTYRESLLQCGMYRESLLSLPNASEEASEDDQLMRKQLKITNSNRQ

Radius of gyration: 20.87 Å; chains: 1; bounding box: 33×56×46 Å